Protein AF-A0A8T6WB66-F1 (afdb_monomer_lite)

Foldseek 3Di:
DDDDDDPDDDCPDDPDPVVVVVVVVVVVVVVCVVVVVVVCVVPDQLVNQLVVCVVVVNDNVVSVVVSVVVVCVVVVVVVQVVQVVVVVVVVPPLVPDDPVCNVPPVVVSSD

Sequence (111 aa):
MFHLEIPRGADIGVIKREGVYFDFMIIMRIITAVCAVPIFTMTTKPSELMEALMQIKVPFVFSFILVTAMRFTPMVQDIWDRIVDAQKLRRFDIERMNIFSKAVKAYVPMM

Structure (mmCIF, N/CA/C/O backbone):
data_AF-A0A8T6WB66-F1
#
_entry.id   AF-A0A8T6WB66-F1
#
loop_
_atom_site.group_PDB
_atom_site.id
_atom_site.type_symbol
_atom_site.label_atom_id
_atom_site.label_alt_id
_atom_site.label_comp_id
_atom_site.label_asym_id
_atom_site.label_entity_id
_atom_site.label_seq_id
_atom_site.pdbx_PDB_ins_code
_atom_site.Cartn_x
_atom_site.Cartn_y
_atom_site.Cartn_z
_atom_site.occupancy
_atom_site.B_iso_or_equiv
_atom_site.auth_seq_id
_atom_site.auth_comp_id
_atom_site.auth_asym_id
_atom_site.auth_atom_id
_atom_site.pdbx_PDB_model_num
ATOM 1 N N . MET A 1 1 ? 33.480 6.018 -30.806 1.00 46.25 1 MET A N 1
ATOM 2 C CA . MET A 1 1 ? 32.523 5.415 -31.751 1.00 46.25 1 MET A CA 1
ATOM 3 C C . MET A 1 1 ? 32.865 3.934 -31.805 1.00 46.25 1 MET A C 1
ATOM 5 O O . MET A 1 1 ? 33.723 3.549 -32.580 1.00 46.25 1 MET A O 1
ATOM 9 N N . PHE A 1 2 ? 32.365 3.145 -30.849 1.00 52.72 2 PHE A N 1
ATOM 10 C CA . PHE A 1 2 ? 32.690 1.716 -30.756 1.00 52.72 2 PHE A CA 1
ATOM 11 C C . PHE A 1 2 ? 31.589 0.944 -31.483 1.00 52.72 2 PHE A C 1
ATOM 13 O O . PHE A 1 2 ? 30.508 0.744 -30.937 1.00 52.72 2 PHE A O 1
ATOM 20 N N . HIS A 1 3 ? 31.85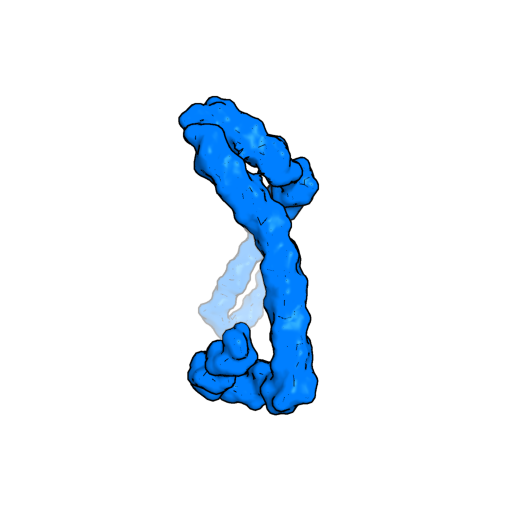2 0.605 -32.745 1.00 44.47 3 HIS A N 1
ATOM 21 C CA . HIS A 1 3 ? 31.037 -0.323 -33.520 1.00 44.47 3 HIS A CA 1
ATOM 22 C C . HIS A 1 3 ? 31.378 -1.743 -33.069 1.00 44.47 3 HIS A C 1
ATOM 24 O O . HIS A 1 3 ? 32.508 -2.193 -33.236 1.00 44.47 3 HIS A O 1
ATOM 30 N N . LEU A 1 4 ? 30.410 -2.429 -32.470 1.00 59.34 4 LEU A N 1
ATOM 31 C CA . LEU A 1 4 ? 30.477 -3.860 -32.192 1.00 59.34 4 LEU A CA 1
ATOM 32 C C . LEU A 1 4 ? 29.417 -4.521 -33.078 1.00 59.34 4 LEU A C 1
ATOM 34 O O . LEU A 1 4 ? 28.272 -4.700 -32.678 1.00 59.34 4 LEU A O 1
ATOM 38 N N . GLU A 1 5 ? 29.794 -4.791 -34.329 1.00 48.75 5 GLU A N 1
ATOM 39 C CA . GLU A 1 5 ? 28.957 -5.499 -35.299 1.00 48.75 5 GLU A CA 1
ATOM 40 C C . GLU A 1 5 ? 29.117 -7.012 -35.097 1.00 48.75 5 GLU A C 1
ATOM 42 O O . GLU A 1 5 ? 30.213 -7.560 -35.222 1.00 48.75 5 GLU A O 1
ATOM 47 N N . ILE A 1 6 ? 28.017 -7.699 -34.780 1.00 59.94 6 ILE A N 1
ATOM 48 C CA . ILE A 1 6 ? 27.926 -9.166 -34.784 1.00 59.94 6 ILE A CA 1
ATOM 49 C C . ILE A 1 6 ? 27.144 -9.567 -36.050 1.00 59.94 6 ILE A C 1
ATOM 51 O O . ILE A 1 6 ? 26.132 -8.933 -36.357 1.00 59.94 6 ILE A O 1
ATOM 55 N N . PRO A 1 7 ? 27.559 -10.608 -36.802 1.00 57.41 7 PRO A N 1
ATOM 56 C CA . PRO A 1 7 ? 27.115 -10.865 -38.177 1.00 57.41 7 PRO A CA 1
ATOM 57 C C . PRO A 1 7 ? 25.733 -11.540 -38.280 1.00 57.41 7 PRO A C 1
ATOM 59 O O . PRO A 1 7 ? 25.575 -12.545 -38.971 1.00 57.41 7 PRO A O 1
ATOM 62 N N . ARG A 1 8 ? 24.714 -11.008 -37.595 1.00 57.28 8 ARG A N 1
ATOM 63 C CA . ARG A 1 8 ? 23.302 -11.390 -37.764 1.00 57.28 8 ARG A CA 1
ATOM 64 C C . ARG A 1 8 ? 22.359 -10.233 -37.422 1.00 57.28 8 ARG A C 1
ATOM 66 O O . ARG A 1 8 ? 21.824 -10.197 -36.325 1.00 57.28 8 ARG A O 1
ATOM 73 N N . GLY A 1 9 ? 22.141 -9.332 -38.384 1.00 58.88 9 GLY A N 1
ATOM 74 C CA . GLY A 1 9 ? 20.854 -8.674 -38.690 1.00 58.88 9 GLY A CA 1
ATOM 75 C C . GLY A 1 9 ? 19.994 -8.048 -37.579 1.00 58.88 9 GLY A C 1
ATOM 76 O O . GLY A 1 9 ? 18.831 -7.762 -37.841 1.00 58.88 9 GLY A O 1
ATOM 77 N N . ALA A 1 10 ? 20.510 -7.826 -36.377 1.00 56.12 10 ALA A N 1
ATOM 78 C CA . ALA A 1 10 ? 19.833 -7.126 -35.298 1.00 56.12 10 ALA A CA 1
ATOM 79 C C . ALA A 1 10 ? 20.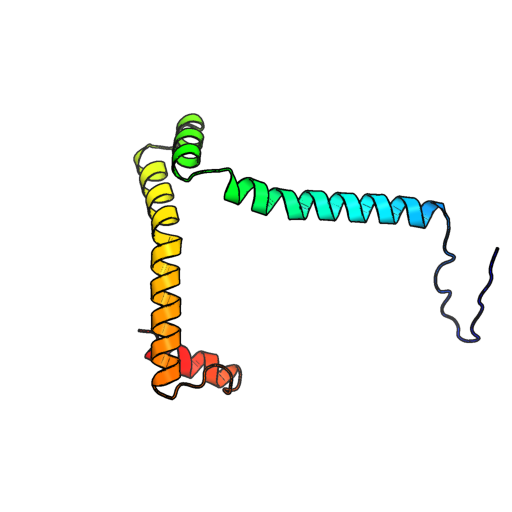793 -6.059 -34.777 1.00 56.12 10 ALA A C 1
ATOM 81 O O . ALA A 1 10 ? 21.722 -6.351 -34.025 1.00 56.12 10 ALA A O 1
ATOM 82 N N . ASP A 1 11 ? 20.592 -4.834 -35.254 1.00 56.56 11 ASP A N 1
ATOM 83 C CA . ASP A 1 11 ? 21.308 -3.643 -34.811 1.00 56.56 11 ASP A CA 1
ATOM 84 C C . ASP A 1 11 ? 20.943 -3.408 -33.336 1.00 56.56 11 ASP A C 1
ATOM 86 O O . ASP A 1 11 ? 19.862 -2.905 -33.013 1.00 56.56 11 ASP A O 1
ATOM 90 N N . ILE A 1 12 ? 21.782 -3.894 -32.416 1.00 60.69 12 ILE A N 1
ATOM 91 C CA . ILE A 1 12 ? 21.619 -3.591 -30.996 1.00 60.69 12 ILE A CA 1
ATOM 92 C C . ILE A 1 12 ? 21.951 -2.112 -30.834 1.00 60.69 12 ILE A C 1
ATOM 94 O O . ILE A 1 12 ? 23.101 -1.702 -30.954 1.00 60.69 12 ILE A O 1
ATOM 98 N N . GLY A 1 13 ? 20.893 -1.318 -30.662 1.00 59.97 13 GLY A N 1
ATOM 99 C CA . GLY A 1 13 ? 20.908 0.134 -30.770 1.00 59.97 13 GLY A CA 1
ATOM 100 C C . GLY A 1 13 ? 22.187 0.784 -30.248 1.00 59.97 13 GLY A C 1
ATOM 101 O O . GLY A 1 13 ? 22.613 0.561 -29.115 1.00 59.97 13 GLY A O 1
ATOM 102 N N . VAL A 1 14 ? 22.791 1.613 -31.099 1.00 67.06 14 VAL A N 1
ATOM 103 C CA . VAL A 1 14 ? 23.972 2.419 -30.785 1.00 67.06 14 VAL A CA 1
ATOM 104 C C . VAL A 1 14 ? 23.759 3.144 -29.453 1.00 67.06 14 VAL A C 1
ATOM 106 O O . VAL A 1 14 ? 22.853 3.973 -29.337 1.00 67.06 14 VAL A O 1
ATOM 109 N N . ILE A 1 15 ? 24.605 2.863 -28.454 1.00 64.81 15 ILE A N 1
ATOM 110 C CA . ILE A 1 15 ? 24.561 3.547 -27.156 1.00 64.81 15 ILE A CA 1
ATOM 111 C C . ILE A 1 15 ? 24.987 5.002 -27.370 1.00 64.81 15 ILE A C 1
ATOM 113 O O . ILE A 1 15 ? 26.172 5.343 -27.416 1.00 64.81 15 ILE A O 1
ATOM 117 N N . LYS A 1 16 ? 23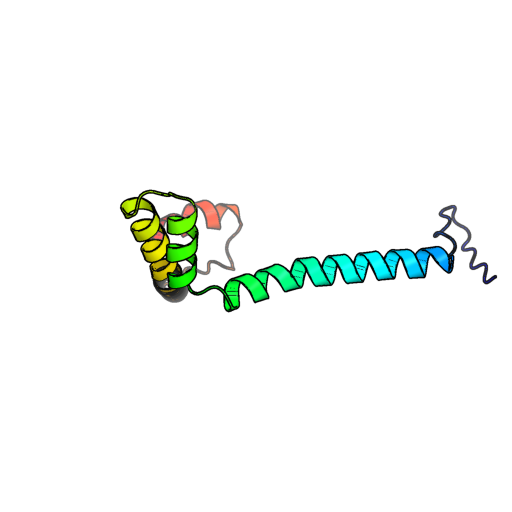.990 5.866 -27.551 1.00 76.69 16 LYS A N 1
ATOM 118 C CA . LYS A 1 16 ? 24.139 7.318 -27.624 1.00 76.69 16 LYS A CA 1
ATOM 119 C C . LYS A 1 16 ? 24.215 7.884 -26.206 1.00 76.69 16 LYS A C 1
ATOM 121 O O . LYS A 1 16 ? 23.501 7.413 -25.320 1.00 76.69 16 LYS A O 1
ATOM 126 N N . ARG A 1 17 ? 25.049 8.907 -25.976 1.00 73.56 17 ARG A N 1
ATOM 127 C CA . ARG A 1 17 ? 25.129 9.571 -24.655 1.00 73.56 17 ARG A CA 1
ATOM 128 C C . ARG A 1 17 ? 23.763 10.102 -24.235 1.00 73.56 17 ARG A C 1
ATOM 130 O O . ARG A 1 17 ? 23.410 10.026 -23.067 1.00 73.56 17 ARG A O 1
ATOM 137 N N . GLU A 1 18 ? 22.984 10.561 -25.204 1.00 77.75 18 GLU A N 1
ATOM 138 C CA . GLU A 1 18 ? 21.615 11.032 -25.038 1.00 77.75 18 GLU A CA 1
ATOM 139 C C . GLU A 1 18 ? 20.691 9.935 -24.482 1.00 77.75 18 GLU A C 1
ATOM 141 O O . GLU A 1 18 ? 19.867 10.224 -23.618 1.00 77.75 18 GLU A O 1
ATOM 146 N N . GLY A 1 19 ? 20.866 8.677 -24.909 1.00 82.31 19 GLY A N 1
ATOM 147 C CA . GLY A 1 19 ? 20.111 7.533 -24.386 1.00 82.31 19 GLY A CA 1
ATOM 148 C C . GLY A 1 19 ? 20.426 7.255 -22.917 1.00 82.31 19 GLY A C 1
ATOM 149 O O . GLY A 1 19 ? 19.518 7.080 -22.116 1.00 82.31 19 GLY A O 1
ATOM 150 N N . VAL A 1 20 ? 21.701 7.344 -22.526 1.00 83.06 20 VAL A N 1
ATOM 151 C CA . VAL A 1 20 ? 22.116 7.155 -21.123 1.00 83.06 20 VAL A CA 1
ATOM 152 C C . VAL A 1 20 ? 21.508 8.222 -20.203 1.00 83.06 20 VAL A C 1
ATOM 154 O O . VAL A 1 20 ? 21.050 7.902 -19.108 1.00 83.06 20 VAL A O 1
ATOM 157 N N . TYR A 1 21 ? 21.457 9.486 -20.639 1.00 85.81 21 TYR A N 1
ATOM 158 C CA . TYR A 1 21 ? 20.806 10.552 -19.864 1.00 85.81 21 TYR A CA 1
ATOM 159 C C . TYR A 1 21 ? 19.286 10.370 -19.772 1.00 85.81 21 TYR A C 1
ATOM 161 O O . TYR A 1 21 ? 18.698 10.627 -18.718 1.00 85.81 21 TYR A O 1
ATOM 169 N N . PHE A 1 22 ? 18.652 9.913 -20.852 1.00 87.44 22 PHE A N 1
ATOM 170 C CA . PHE A 1 22 ? 17.219 9.639 -20.883 1.00 87.44 22 PHE A CA 1
ATOM 171 C C . PHE A 1 22 ? 16.838 8.475 -19.960 1.00 87.44 22 PHE A C 1
ATOM 173 O O . PHE A 1 22 ? 15.937 8.610 -19.129 1.00 87.44 22 PHE A O 1
ATOM 180 N N . ASP A 1 23 ? 17.580 7.372 -20.028 1.00 88.00 23 ASP A N 1
ATOM 181 C CA . ASP A 1 23 ? 17.357 6.200 -19.184 1.00 88.00 23 ASP A CA 1
ATOM 182 C C . ASP A 1 23 ? 17.594 6.534 -17.707 1.00 88.00 23 ASP A C 1
ATOM 184 O O . ASP A 1 23 ? 16.811 6.133 -16.847 1.00 88.00 23 ASP A O 1
ATOM 188 N N . PHE A 1 24 ? 18.606 7.353 -17.398 1.00 92.44 24 PHE A N 1
ATOM 189 C CA . PHE A 1 24 ? 18.841 7.839 -16.037 1.00 92.44 24 PHE A CA 1
ATOM 190 C C . PHE A 1 24 ? 17.658 8.658 -15.492 1.00 92.44 24 PHE A C 1
ATOM 192 O O . PHE A 1 24 ? 17.248 8.458 -14.345 1.00 92.44 24 PHE A O 1
ATOM 199 N N . MET A 1 25 ? 17.057 9.535 -16.307 1.00 92.69 25 MET A N 1
ATOM 200 C CA . MET A 1 25 ? 15.833 10.255 -15.923 1.00 92.69 25 MET A CA 1
ATOM 201 C C . MET A 1 25 ? 14.656 9.305 -15.674 1.00 92.69 25 MET A C 1
ATOM 203 O O . MET A 1 25 ? 13.914 9.493 -14.707 1.00 92.69 25 MET A O 1
ATOM 207 N N . ILE A 1 26 ? 14.479 8.282 -16.515 1.00 92.69 26 ILE A N 1
ATOM 208 C CA . ILE A 1 26 ? 13.410 7.289 -16.341 1.00 92.69 26 ILE A CA 1
ATOM 209 C C . ILE A 1 26 ? 13.611 6.494 -15.051 1.00 92.69 26 ILE A C 1
ATOM 211 O O . ILE A 1 26 ? 12.664 6.349 -14.278 1.00 92.69 26 ILE A O 1
ATOM 215 N N . ILE A 1 27 ? 14.831 6.026 -14.783 1.00 94.94 27 ILE A N 1
ATOM 216 C CA . ILE A 1 27 ? 15.157 5.279 -13.563 1.00 94.94 27 ILE A CA 1
ATOM 217 C C . ILE A 1 27 ? 14.871 6.137 -12.328 1.00 94.94 27 ILE A C 1
ATOM 219 O O . ILE A 1 27 ? 14.180 5.679 -11.420 1.00 94.94 27 ILE A O 1
ATOM 223 N N . MET A 1 28 ? 15.314 7.399 -12.315 1.00 93.62 28 MET A N 1
ATOM 224 C CA . MET A 1 28 ? 15.013 8.323 -11.218 1.00 93.62 28 MET A CA 1
ATOM 225 C C . MET A 1 28 ? 13.506 8.509 -11.020 1.00 93.62 28 MET A C 1
ATOM 227 O O . MET A 1 28 ? 13.025 8.430 -9.891 1.00 93.62 28 MET A O 1
ATOM 231 N N . ARG A 1 29 ? 12.733 8.669 -12.102 1.00 93.88 29 ARG A N 1
ATOM 232 C CA . ARG A 1 29 ? 11.269 8.797 -12.032 1.00 93.88 29 ARG A CA 1
ATOM 233 C C . ARG A 1 29 ? 10.604 7.551 -11.445 1.00 93.88 29 ARG A C 1
ATOM 235 O O . ARG A 1 29 ? 9.692 7.680 -10.628 1.00 93.88 29 ARG A O 1
ATOM 242 N N . ILE A 1 30 ? 11.045 6.362 -11.853 1.00 93.69 30 ILE A N 1
ATOM 243 C CA . ILE A 1 30 ? 10.524 5.091 -11.334 1.00 93.69 30 ILE A CA 1
ATOM 244 C C . ILE A 1 30 ? 10.852 4.966 -9.846 1.00 93.69 30 ILE A C 1
ATOM 246 O O . ILE A 1 30 ? 9.957 4.665 -9.061 1.00 93.69 30 ILE A O 1
ATOM 250 N N . ILE A 1 31 ? 12.089 5.266 -9.438 1.00 94.56 31 ILE A N 1
ATOM 251 C CA . ILE A 1 31 ? 12.492 5.238 -8.026 1.00 94.56 31 ILE A CA 1
ATOM 252 C C . ILE A 1 31 ? 11.633 6.202 -7.206 1.00 94.56 31 ILE A C 1
ATOM 254 O O . ILE A 1 31 ? 11.104 5.812 -6.170 1.00 94.56 31 ILE A O 1
ATOM 258 N N . THR A 1 32 ? 11.427 7.438 -7.670 1.00 90.69 32 THR A N 1
ATOM 259 C CA . THR A 1 32 ? 10.565 8.399 -6.968 1.00 90.69 32 THR A CA 1
ATOM 260 C C . THR A 1 32 ? 9.128 7.887 -6.837 1.00 90.69 32 THR A C 1
ATOM 262 O O . THR A 1 32 ? 8.553 7.973 -5.754 1.00 90.69 32 THR A O 1
ATOM 265 N N . ALA A 1 33 ? 8.552 7.315 -7.899 1.00 91.62 33 ALA A N 1
ATOM 266 C CA . ALA A 1 33 ? 7.193 6.775 -7.865 1.00 91.62 33 ALA A CA 1
ATOM 267 C C . ALA A 1 33 ? 7.061 5.574 -6.910 1.00 91.62 33 ALA A C 1
ATOM 269 O O . ALA A 1 33 ? 6.098 5.495 -6.149 1.00 91.62 33 ALA A O 1
ATOM 270 N N . VAL A 1 34 ? 8.042 4.667 -6.915 1.00 92.69 34 VAL A N 1
ATOM 271 C CA . VAL A 1 34 ? 8.052 3.476 -6.053 1.00 92.69 34 VAL A CA 1
ATOM 272 C C . VAL A 1 34 ? 8.286 3.851 -4.592 1.00 92.69 34 VAL A C 1
ATOM 274 O O . VAL A 1 34 ? 7.625 3.295 -3.725 1.00 92.69 34 VAL A O 1
ATOM 277 N N . CYS A 1 35 ? 9.169 4.810 -4.303 1.00 89.75 35 CYS A N 1
ATOM 278 C CA . CYS A 1 35 ? 9.442 5.265 -2.938 1.00 89.75 35 CYS A CA 1
ATOM 279 C C . CYS A 1 35 ? 8.303 6.108 -2.343 1.00 89.75 35 CYS A C 1
ATOM 281 O O . CYS A 1 35 ? 8.120 6.101 -1.128 1.00 89.75 35 CYS A O 1
ATOM 283 N N . ALA A 1 36 ? 7.510 6.805 -3.162 1.00 88.31 36 ALA A N 1
ATOM 284 C CA . ALA A 1 36 ? 6.408 7.634 -2.672 1.00 88.31 36 ALA A CA 1
ATOM 285 C C . ALA A 1 36 ? 5.348 6.824 -1.901 1.00 88.31 36 ALA A C 1
ATOM 287 O O . ALA A 1 36 ? 4.884 7.260 -0.849 1.00 88.31 36 ALA A O 1
ATOM 288 N N . VAL A 1 37 ? 4.996 5.629 -2.386 1.00 84.12 37 VAL A N 1
ATOM 289 C CA . VAL A 1 37 ? 3.950 4.771 -1.798 1.00 84.12 37 VAL A CA 1
ATOM 290 C C . VAL A 1 37 ? 4.275 4.286 -0.372 1.00 84.12 37 VAL A C 1
ATOM 292 O O . VAL A 1 37 ? 3.444 4.491 0.517 1.00 84.12 37 VAL A O 1
ATOM 295 N N . PRO A 1 38 ? 5.437 3.662 -0.091 1.00 83.12 38 PRO A N 1
ATOM 296 C CA . PRO A 1 38 ? 5.776 3.218 1.257 1.00 83.12 38 PRO A CA 1
ATOM 297 C C . PRO A 1 38 ? 6.001 4.394 2.211 1.00 83.12 38 PRO A C 1
ATOM 299 O O . PRO A 1 38 ? 5.587 4.309 3.362 1.00 83.12 38 PRO A O 1
ATOM 302 N N . ILE A 1 39 ? 6.573 5.513 1.744 1.00 83.06 39 ILE A N 1
ATOM 303 C CA . ILE A 1 39 ? 6.744 6.722 2.568 1.00 83.06 39 ILE A CA 1
ATOM 304 C C . ILE A 1 39 ? 5.381 7.291 2.978 1.00 83.06 39 ILE A C 1
ATOM 306 O O . ILE A 1 39 ? 5.182 7.623 4.147 1.00 83.06 39 ILE A O 1
ATOM 310 N N . PHE A 1 40 ? 4.430 7.357 2.044 1.00 80.19 40 PHE A N 1
ATOM 311 C CA . PHE A 1 40 ? 3.056 7.775 2.317 1.00 80.19 40 PHE A CA 1
ATOM 312 C C . PHE A 1 40 ? 2.363 6.824 3.301 1.00 80.19 40 PHE A C 1
ATOM 314 O O . PHE A 1 40 ? 1.843 7.258 4.323 1.00 80.19 40 PHE A O 1
ATOM 321 N N . THR A 1 41 ? 2.443 5.516 3.054 1.00 79.81 41 THR A N 1
ATOM 322 C CA . THR A 1 41 ? 1.818 4.488 3.905 1.00 79.81 41 THR A CA 1
ATOM 323 C C . THR A 1 41 ? 2.380 4.488 5.329 1.00 79.81 41 THR A C 1
ATOM 325 O O . THR A 1 41 ? 1.639 4.293 6.286 1.00 79.81 41 THR A O 1
ATOM 328 N N . MET A 1 42 ? 3.687 4.713 5.484 1.00 73.69 42 MET A N 1
ATOM 329 C CA . MET A 1 42 ? 4.356 4.704 6.787 1.00 73.69 42 MET A CA 1
ATOM 330 C C . MET A 1 42 ? 4.146 6.008 7.571 1.00 73.69 42 MET A C 1
ATOM 332 O O . MET A 1 42 ? 4.129 5.985 8.801 1.00 73.69 42 MET A O 1
ATOM 336 N N . THR A 1 43 ? 3.989 7.138 6.877 1.00 77.00 43 THR A N 1
ATOM 337 C CA . THR A 1 43 ? 3.830 8.458 7.506 1.00 77.00 43 THR A CA 1
ATOM 338 C C . THR A 1 43 ? 2.370 8.750 7.854 1.00 77.00 43 THR A C 1
ATOM 340 O O . THR A 1 43 ? 2.103 9.363 8.883 1.00 77.00 43 THR A O 1
ATOM 343 N N . THR A 1 44 ? 1.413 8.288 7.044 1.00 74.94 44 THR A N 1
ATOM 344 C CA . THR A 1 44 ? -0.014 8.530 7.280 1.00 74.94 44 THR A CA 1
ATOM 345 C C . THR A 1 44 ? -0.570 7.567 8.324 1.00 74.94 44 THR A C 1
ATOM 347 O O . THR A 1 44 ? -0.828 6.392 8.056 1.00 74.94 44 THR A O 1
ATOM 350 N N . LYS A 1 45 ? -0.825 8.081 9.530 1.00 74.00 45 LYS A N 1
ATOM 351 C CA . LYS A 1 45 ? -1.551 7.323 10.556 1.00 74.00 45 LYS A CA 1
ATOM 352 C C . LYS A 1 45 ? -3.032 7.204 10.172 1.00 74.00 45 LYS A C 1
ATOM 354 O O . LYS A 1 45 ? -3.605 8.166 9.659 1.00 74.00 45 LYS A O 1
ATOM 359 N N . PRO A 1 46 ? -3.713 6.091 10.506 1.00 71.31 46 PRO A N 1
ATOM 360 C CA . PRO A 1 46 ? -5.148 5.936 10.248 1.00 71.31 46 PRO A CA 1
ATOM 361 C C . PRO A 1 46 ? -6.005 7.074 10.827 1.00 71.31 46 PRO A C 1
ATOM 363 O O . PRO A 1 46 ? -7.037 7.417 10.262 1.00 71.31 46 PRO A O 1
ATOM 366 N N . SER A 1 47 ? -5.568 7.684 11.935 1.00 70.00 47 SER A N 1
ATOM 367 C CA . SER A 1 47 ? -6.215 8.850 12.550 1.00 70.00 47 SER A CA 1
ATOM 368 C C . SER A 1 47 ? -6.121 10.115 11.693 1.00 70.00 47 SER A C 1
ATOM 370 O O . SER A 1 47 ? -7.103 10.833 11.565 1.00 70.00 47 SER A O 1
ATOM 372 N N . GLU A 1 48 ? -4.975 10.364 11.060 1.00 77.00 48 GLU A N 1
ATOM 373 C CA . GLU A 1 48 ? -4.780 11.519 10.173 1.00 77.00 48 GLU A CA 1
ATOM 374 C C . GLU A 1 48 ? -5.560 11.340 8.864 1.00 77.00 48 GLU A C 1
ATOM 376 O O . GLU A 1 48 ? -6.114 12.300 8.331 1.00 77.00 48 GLU A O 1
ATOM 381 N N . LEU A 1 49 ? -5.704 10.095 8.388 1.00 74.50 49 LEU A N 1
ATOM 382 C CA . LEU A 1 49 ? -6.587 9.787 7.261 1.00 74.50 49 LEU A CA 1
ATOM 383 C C . LEU A 1 49 ? -8.060 10.093 7.592 1.00 74.50 49 LEU A C 1
ATOM 385 O O . LEU A 1 49 ? -8.796 10.581 6.736 1.00 74.50 49 LEU A O 1
ATOM 389 N N . MET A 1 50 ? -8.491 9.841 8.834 1.00 75.44 50 MET A N 1
ATOM 390 C CA . MET A 1 50 ? -9.843 10.177 9.291 1.00 75.44 50 MET A CA 1
ATOM 391 C C . MET A 1 50 ? -10.108 11.680 9.201 1.00 75.44 50 MET A C 1
ATOM 393 O O . MET A 1 50 ? -11.138 12.095 8.668 1.00 75.44 50 MET A O 1
ATOM 397 N N . GLU A 1 51 ? -9.167 12.485 9.699 1.00 77.38 51 GLU A N 1
ATOM 398 C CA . GLU A 1 51 ? -9.253 13.944 9.659 1.00 77.38 51 GLU A CA 1
ATOM 399 C C . GLU A 1 51 ? -9.242 14.467 8.220 1.00 77.38 51 GLU A C 1
ATOM 401 O O . GLU A 1 51 ? -10.064 15.315 7.872 1.00 77.38 51 GLU A O 1
ATOM 406 N N . ALA A 1 52 ? -8.397 13.904 7.351 1.00 78.62 52 ALA A N 1
ATOM 407 C CA . ALA A 1 52 ? -8.371 14.243 5.930 1.00 78.62 52 ALA A CA 1
ATOM 408 C C . ALA A 1 52 ? -9.712 13.942 5.232 1.00 78.62 52 ALA A C 1
ATOM 410 O O . ALA A 1 52 ? -10.214 14.764 4.466 1.00 78.62 52 ALA A O 1
ATOM 411 N N . LEU A 1 53 ? -10.350 12.805 5.533 1.00 79.06 53 LEU A N 1
ATOM 412 C CA . LEU A 1 53 ? -11.681 12.480 5.004 1.00 79.06 53 LEU A CA 1
ATOM 413 C C . LEU A 1 53 ? -12.766 13.430 5.528 1.00 79.06 53 LEU A C 1
ATOM 415 O O . LEU A 1 53 ? -13.668 13.812 4.779 1.00 79.06 53 LEU A O 1
ATOM 419 N N . MET A 1 54 ? -12.680 13.838 6.795 1.00 78.00 54 MET A N 1
ATOM 420 C CA . MET A 1 54 ? -13.595 14.830 7.362 1.00 78.00 54 MET A CA 1
ATOM 421 C C . MET A 1 54 ? -13.434 16.204 6.696 1.00 78.00 54 MET A C 1
ATOM 423 O O . MET A 1 54 ? -14.438 16.862 6.421 1.00 78.00 54 MET A O 1
ATOM 427 N N . GLN A 1 55 ? -12.204 16.612 6.361 1.00 79.81 55 GLN A N 1
ATOM 428 C CA . GLN A 1 55 ? -11.945 17.851 5.614 1.00 79.81 55 GLN A CA 1
ATOM 429 C C . GLN A 1 55 ? -12.550 17.828 4.199 1.00 79.81 55 GLN A C 1
ATOM 431 O O . GLN A 1 55 ? -12.992 18.862 3.703 1.00 79.81 55 GLN A O 1
ATOM 436 N N . ILE A 1 56 ? -12.666 16.648 3.580 1.00 83.00 56 ILE A N 1
ATOM 437 C CA . ILE A 1 56 ? -13.300 16.447 2.263 1.00 83.00 56 ILE A CA 1
ATOM 438 C C . ILE A 1 56 ? -14.850 16.418 2.359 1.00 83.00 56 ILE A C 1
ATOM 440 O O . ILE A 1 56 ? -15.539 16.181 1.369 1.00 83.00 56 ILE A O 1
ATOM 444 N N . LYS A 1 57 ? -15.441 16.724 3.529 1.00 80.25 57 LYS A N 1
ATOM 445 C CA . LYS A 1 57 ? -16.896 16.666 3.803 1.00 80.25 57 LYS A CA 1
ATOM 446 C C . LYS A 1 57 ? -17.511 15.268 3.635 1.00 80.25 57 LYS A C 1
ATOM 448 O O . LYS A 1 57 ? -18.705 15.140 3.358 1.00 80.25 57 LYS A O 1
ATOM 453 N N . VAL A 1 58 ? -16.731 14.208 3.839 1.00 79.56 58 VAL A N 1
ATOM 454 C CA . VAL A 1 58 ? -17.278 12.848 3.919 1.00 79.56 58 VAL A CA 1
ATOM 455 C C . VAL A 1 58 ? -18.048 12.688 5.242 1.00 79.56 58 VAL A C 1
ATOM 457 O O . VAL A 1 58 ? -17.565 13.150 6.281 1.00 79.56 58 VAL A O 1
ATOM 460 N N . PRO A 1 59 ? -19.238 12.051 5.256 1.00 83.19 59 PRO A N 1
ATOM 461 C CA . PRO A 1 59 ? -19.997 11.830 6.483 1.00 83.19 59 PRO A CA 1
ATOM 462 C C . PRO A 1 59 ? -19.174 11.090 7.544 1.00 83.19 59 PRO A C 1
ATOM 464 O O . PRO A 1 59 ? -18.552 10.069 7.254 1.00 83.19 59 PRO A O 1
ATOM 467 N N . PHE A 1 60 ? -19.232 11.564 8.792 1.00 81.75 60 PHE A N 1
ATOM 468 C CA . PHE A 1 60 ? -18.451 11.032 9.919 1.00 81.75 60 PHE A CA 1
ATOM 469 C C . PHE A 1 60 ? -18.534 9.504 10.063 1.00 81.75 60 PHE A C 1
ATOM 471 O O . PHE A 1 60 ? -17.522 8.845 10.286 1.00 81.75 60 PHE A O 1
ATOM 478 N N . VAL A 1 61 ? -19.729 8.934 9.880 1.00 84.31 61 VAL A N 1
ATOM 479 C CA . VAL A 1 61 ? -19.972 7.486 9.982 1.00 84.31 61 VAL A CA 1
ATOM 480 C C . VAL A 1 61 ? -19.127 6.699 8.976 1.00 84.31 61 VAL A C 1
ATOM 482 O O . VAL A 1 61 ? -18.572 5.659 9.321 1.00 84.31 61 VAL A O 1
ATOM 485 N N . PHE A 1 62 ? -18.976 7.205 7.751 1.00 84.31 62 PHE A N 1
ATOM 486 C CA . PHE A 1 62 ? -18.188 6.537 6.719 1.00 84.31 62 PHE A CA 1
ATOM 487 C C . PHE A 1 62 ? -16.692 6.596 7.036 1.00 84.31 62 PHE A C 1
ATOM 489 O O . PHE A 1 62 ? -16.015 5.568 7.006 1.00 84.31 62 PHE A O 1
ATOM 496 N N . SER A 1 63 ? -16.187 7.773 7.415 1.00 83.81 63 SER A N 1
ATOM 497 C CA . SER A 1 63 ? -14.787 7.955 7.816 1.00 83.81 63 SER A CA 1
ATOM 498 C C . SER A 1 63 ? -14.427 7.069 9.011 1.00 83.81 63 SER A C 1
ATOM 500 O O . SER A 1 63 ? -13.373 6.438 9.023 1.00 83.81 63 SER A O 1
ATOM 502 N N . PHE A 1 64 ? -15.333 6.954 9.985 1.00 84.88 64 PHE A N 1
ATOM 503 C CA . PHE A 1 64 ? -15.156 6.102 11.156 1.00 84.88 64 PHE A CA 1
ATOM 504 C C . PHE A 1 64 ? -15.063 4.611 10.799 1.00 84.88 64 PHE A C 1
ATOM 506 O O . PHE A 1 64 ? -14.149 3.921 11.263 1.00 84.88 64 PHE A O 1
ATOM 513 N N . ILE A 1 65 ? -15.974 4.109 9.957 1.00 88.75 65 ILE A N 1
ATOM 514 C CA . ILE A 1 65 ? -15.967 2.703 9.522 1.00 88.75 65 ILE A CA 1
ATOM 515 C C . ILE A 1 65 ? -14.697 2.405 8.721 1.00 88.75 65 ILE A C 1
ATOM 517 O O . ILE A 1 65 ? -14.052 1.387 8.963 1.00 88.75 65 ILE A O 1
ATOM 521 N N . LEU A 1 66 ? -14.297 3.305 7.820 1.00 86.88 66 LEU A N 1
ATOM 522 C CA . LEU A 1 66 ? -13.110 3.142 6.979 1.00 86.88 66 LEU A CA 1
ATOM 523 C C . LEU A 1 66 ? -11.826 3.043 7.814 1.00 86.88 66 LEU A C 1
ATOM 525 O O . LEU A 1 66 ? -11.017 2.138 7.619 1.00 86.88 66 LEU A O 1
ATOM 529 N N . VAL A 1 67 ? -11.655 3.933 8.790 1.00 84.56 67 VAL A N 1
ATOM 530 C CA . VAL A 1 67 ? -10.474 3.953 9.671 1.00 84.56 67 VAL A CA 1
ATOM 531 C C . VAL A 1 67 ? -10.434 2.724 10.572 1.00 84.56 67 VAL A C 1
ATOM 533 O O . VAL A 1 67 ? -9.375 2.124 10.767 1.00 84.56 67 VAL A O 1
ATOM 536 N N . THR A 1 68 ? -11.593 2.316 11.086 1.00 87.06 68 THR A N 1
ATOM 537 C CA . THR A 1 68 ? -11.732 1.097 11.886 1.00 87.06 68 THR A CA 1
ATOM 538 C C . THR A 1 68 ? -11.399 -0.149 11.062 1.00 87.06 68 THR A C 1
ATOM 540 O O . THR A 1 68 ? -10.634 -0.993 11.522 1.00 87.06 68 THR A O 1
ATOM 543 N N . ALA A 1 69 ? -11.879 -0.236 9.818 1.00 88.44 69 ALA A N 1
ATOM 544 C CA . ALA A 1 69 ? -11.554 -1.331 8.907 1.00 88.44 69 ALA A CA 1
ATOM 545 C C . ALA A 1 69 ? -10.046 -1.412 8.629 1.00 88.44 69 ALA A C 1
ATOM 547 O O . ALA A 1 69 ? -9.458 -2.478 8.787 1.00 88.44 69 ALA A O 1
ATOM 548 N N . MET A 1 70 ? -9.394 -0.284 8.319 1.00 86.62 70 MET A N 1
ATOM 549 C CA . MET A 1 70 ? -7.938 -0.238 8.127 1.00 86.62 70 MET A CA 1
ATOM 550 C C . MET A 1 70 ? -7.158 -0.685 9.369 1.00 86.62 70 MET A C 1
ATOM 552 O O . MET A 1 70 ? -6.118 -1.326 9.243 1.00 86.62 70 MET A O 1
ATOM 556 N N . ARG A 1 71 ? -7.652 -0.373 10.576 1.00 86.31 71 ARG A N 1
ATOM 557 C CA . ARG A 1 71 ? -7.051 -0.837 11.836 1.00 86.31 71 ARG A CA 1
ATOM 558 C C . ARG A 1 71 ? -7.215 -2.346 12.034 1.00 86.31 71 ARG A C 1
ATOM 560 O O . ARG A 1 71 ? -6.340 -2.970 12.628 1.00 86.31 71 ARG A O 1
ATOM 567 N N . PHE A 1 72 ? -8.310 -2.932 11.555 1.00 88.44 72 PHE A N 1
ATOM 568 C CA . PHE A 1 72 ? -8.538 -4.375 11.631 1.00 88.44 72 PHE A CA 1
ATOM 569 C C . PHE A 1 72 ? -7.822 -5.168 10.540 1.00 88.44 72 PHE A C 1
ATOM 571 O O . PHE A 1 72 ? -7.548 -6.341 10.766 1.00 88.44 72 PHE A O 1
ATOM 578 N N . THR A 1 73 ? -7.440 -4.558 9.416 1.00 89.94 73 THR A N 1
ATOM 579 C CA . THR A 1 73 ? -6.631 -5.208 8.371 1.00 89.94 73 THR A CA 1
ATOM 580 C C . THR A 1 73 ? -5.417 -5.975 8.919 1.00 89.94 73 THR A C 1
ATOM 582 O O . THR A 1 73 ? -5.338 -7.173 8.648 1.00 89.94 73 THR A O 1
ATOM 585 N N . PRO A 1 74 ? -4.505 -5.381 9.720 1.00 87.81 74 PRO A N 1
ATOM 586 C CA . PRO A 1 74 ? -3.353 -6.115 10.252 1.00 87.81 74 PRO A CA 1
ATOM 587 C C . PRO A 1 74 ? -3.748 -7.256 11.201 1.00 87.81 74 PRO A C 1
ATOM 589 O O . PRO A 1 74 ? -3.127 -8.312 11.182 1.00 87.81 74 PRO A O 1
ATOM 592 N N . MET A 1 75 ? -4.805 -7.080 12.003 1.00 91.94 75 MET A N 1
ATOM 593 C CA . MET A 1 75 ? -5.323 -8.146 12.870 1.00 91.94 75 MET A CA 1
ATOM 594 C C . MET A 1 75 ? -5.844 -9.322 12.040 1.00 91.94 75 MET A C 1
ATOM 596 O O . MET A 1 75 ? -5.548 -10.475 12.334 1.00 91.94 75 MET A O 1
ATOM 600 N N . VAL A 1 76 ? -6.622 -9.029 10.999 1.00 90.75 76 VAL A N 1
ATOM 601 C CA . VAL A 1 76 ? -7.166 -10.039 10.094 1.00 90.75 76 VAL A CA 1
ATOM 602 C C . VAL A 1 76 ? -6.027 -10.767 9.384 1.00 90.75 76 VAL A C 1
ATOM 604 O O . VAL A 1 76 ? -6.070 -11.987 9.313 1.00 90.75 76 VAL A O 1
ATOM 607 N N . GLN A 1 77 ? -4.984 -10.062 8.935 1.00 90.75 77 GLN A N 1
ATOM 608 C CA . GLN A 1 77 ? -3.785 -10.672 8.345 1.00 90.75 77 GLN A CA 1
ATOM 609 C C . GLN A 1 77 ? -3.080 -11.646 9.300 1.00 90.75 77 GLN A C 1
ATOM 611 O O . GLN A 1 77 ? -2.818 -12.773 8.900 1.00 90.75 77 GLN A O 1
ATOM 616 N N . ASP A 1 78 ? -2.861 -11.274 10.566 1.00 92.88 78 ASP A N 1
ATOM 617 C CA . ASP A 1 78 ? -2.275 -12.185 11.567 1.00 92.88 78 ASP A CA 1
ATOM 618 C C . ASP A 1 78 ? -3.150 -13.434 11.781 1.00 92.88 78 ASP A C 1
ATOM 620 O O . ASP A 1 78 ? -2.655 -14.557 11.867 1.00 92.88 78 ASP A O 1
ATOM 624 N N . ILE A 1 79 ? -4.476 -13.266 11.803 1.00 89.31 79 ILE A N 1
ATOM 625 C CA . ILE A 1 79 ? -5.411 -14.396 11.873 1.00 89.31 79 ILE A CA 1
ATOM 626 C C . ILE A 1 79 ? -5.288 -15.282 10.625 1.00 89.31 79 ILE A C 1
ATOM 628 O O . ILE A 1 79 ? -5.230 -16.503 10.760 1.00 89.31 79 ILE A O 1
ATOM 632 N N . TRP A 1 80 ? -5.218 -14.696 9.428 1.00 87.56 80 TRP A N 1
ATOM 633 C CA . TRP A 1 80 ? -5.026 -15.438 8.180 1.00 87.56 80 TRP A CA 1
ATOM 634 C C . TRP A 1 80 ? -3.729 -16.238 8.189 1.00 87.56 80 TRP A C 1
ATOM 636 O O . TRP A 1 80 ? -3.764 -17.429 7.889 1.00 87.56 80 TRP A O 1
ATOM 646 N N . ASP A 1 81 ? -2.613 -15.623 8.571 1.00 89.25 81 ASP A N 1
ATOM 647 C CA . ASP A 1 81 ? -1.309 -16.285 8.613 1.00 89.25 81 ASP A CA 1
ATOM 648 C C . ASP A 1 81 ? -1.320 -17.456 9.603 1.00 89.25 81 ASP A C 1
ATOM 650 O O . ASP A 1 81 ? -0.902 -18.567 9.269 1.00 89.25 81 ASP A O 1
ATOM 654 N N . ARG A 1 82 ? -1.924 -17.266 10.782 1.00 86.62 82 ARG A N 1
ATOM 655 C CA . ARG A 1 82 ? -2.116 -18.339 11.769 1.00 86.62 82 ARG A CA 1
ATOM 656 C C . ARG A 1 82 ? -2.994 -19.471 11.249 1.00 86.62 82 ARG A C 1
ATOM 658 O O . ARG A 1 82 ? -2.682 -20.635 11.497 1.00 86.62 82 ARG A O 1
ATOM 665 N N . ILE A 1 83 ? -4.089 -19.161 10.552 1.00 85.31 83 ILE A N 1
ATOM 666 C CA . ILE A 1 83 ? -4.958 -20.177 9.938 1.00 85.31 83 ILE A CA 1
ATOM 667 C C . ILE A 1 83 ? -4.167 -20.953 8.887 1.00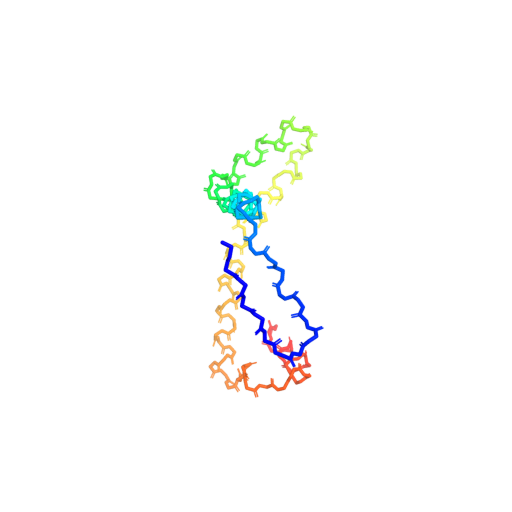 85.31 83 ILE A C 1
ATOM 669 O O . ILE A 1 83 ? -4.177 -22.182 8.901 1.00 85.31 83 ILE A O 1
ATOM 673 N N . VAL A 1 84 ? -3.451 -20.258 8.004 1.00 84.62 84 VAL A N 1
ATOM 674 C CA . VAL A 1 84 ? -2.629 -20.876 6.959 1.00 84.62 84 VAL A CA 1
ATOM 675 C C . VAL A 1 84 ? -1.587 -21.807 7.575 1.00 84.62 84 VAL A C 1
ATOM 677 O O . VAL A 1 84 ? -1.460 -22.953 7.139 1.00 84.62 84 VAL A O 1
ATOM 680 N N . ASP A 1 85 ? -0.889 -21.369 8.618 1.00 84.81 85 ASP A N 1
ATOM 681 C CA . ASP A 1 85 ? 0.119 -22.181 9.294 1.00 84.81 85 ASP A CA 1
ATOM 682 C C . ASP A 1 85 ? -0.491 -23.374 10.042 1.00 84.81 85 ASP A C 1
ATOM 684 O O . ASP A 1 85 ? 0.034 -24.488 9.963 1.00 84.81 85 ASP A O 1
ATOM 688 N N . ALA A 1 86 ? -1.655 -23.208 10.673 1.00 84.81 86 ALA A N 1
ATOM 689 C CA . ALA A 1 86 ? -2.395 -24.319 11.268 1.00 84.81 86 ALA A CA 1
ATOM 690 C C . ALA A 1 86 ? -2.817 -25.363 10.216 1.00 84.81 86 ALA A C 1
ATOM 692 O O . ALA A 1 86 ? -2.722 -26.570 10.460 1.00 84.81 86 ALA A O 1
ATOM 693 N N . GLN A 1 87 ? -3.236 -24.924 9.023 1.00 73.25 87 GLN A N 1
ATOM 694 C CA . GLN A 1 87 ? -3.592 -25.830 7.927 1.00 73.25 87 GLN A CA 1
ATOM 695 C C . GLN A 1 87 ? -2.364 -26.542 7.340 1.00 73.25 87 GLN A C 1
ATOM 697 O O . GLN A 1 87 ? -2.441 -27.741 7.057 1.00 73.25 87 GLN A O 1
ATOM 702 N N . LYS A 1 88 ? -1.205 -25.873 7.245 1.00 77.25 88 LYS A N 1
ATOM 703 C CA . LYS A 1 88 ? 0.065 -26.522 6.862 1.00 77.25 88 LYS A CA 1
ATOM 704 C C . LYS A 1 88 ? 0.418 -27.673 7.814 1.00 77.25 88 LYS A C 1
ATOM 706 O O . LYS A 1 88 ? 0.743 -28.770 7.360 1.00 77.25 88 LYS A O 1
ATOM 711 N N . LEU A 1 89 ? 0.271 -27.472 9.128 1.00 77.50 89 LEU A N 1
ATOM 712 C CA . LEU A 1 89 ? 0.521 -28.509 10.145 1.00 77.50 89 LEU A CA 1
ATOM 713 C C . LEU A 1 89 ? -0.447 -29.698 10.042 1.00 77.50 89 LEU A C 1
ATOM 715 O O . LEU A 1 89 ? -0.071 -30.835 10.326 1.00 77.50 89 LEU A O 1
ATOM 719 N N . ARG A 1 90 ? -1.677 -29.470 9.566 1.00 73.50 90 ARG A N 1
ATOM 720 C CA . ARG A 1 90 ? -2.690 -30.514 9.341 1.00 73.50 90 ARG A CA 1
ATOM 721 C C . ARG A 1 90 ? -2.467 -31.322 8.053 1.00 73.50 90 ARG A C 1
ATOM 723 O O . ARG A 1 90 ? -3.369 -32.034 7.609 1.00 73.50 90 ARG A O 1
ATOM 730 N N . ARG A 1 91 ? -1.253 -31.276 7.483 1.00 63.97 91 ARG A N 1
ATOM 731 C CA . ARG A 1 91 ? -0.828 -32.008 6.273 1.00 63.97 91 ARG A CA 1
ATOM 732 C C . ARG A 1 91 ? -1.392 -31.439 4.964 1.00 63.97 91 ARG A C 1
ATOM 734 O O . ARG A 1 91 ? -1.327 -32.111 3.933 1.00 63.97 91 ARG A O 1
ATOM 741 N N . PHE A 1 92 ? -1.931 -30.217 4.986 1.00 62.50 92 PHE A N 1
ATOM 742 C CA . PHE A 1 92 ? -2.284 -29.483 3.773 1.00 62.50 92 PHE A CA 1
ATOM 743 C C . PHE A 1 92 ? -1.043 -28.772 3.235 1.00 62.50 92 PHE A C 1
ATOM 745 O O . PHE A 1 92 ? -0.732 -27.640 3.591 1.00 62.50 92 PHE A O 1
ATOM 752 N N . ASP A 1 93 ? -0.313 -29.469 2.371 1.00 63.59 93 ASP A N 1
ATOM 753 C CA . ASP A 1 93 ? 0.884 -28.944 1.718 1.00 63.59 93 ASP A CA 1
ATOM 754 C C . ASP A 1 93 ? 0.465 -28.017 0.556 1.00 63.59 93 ASP A C 1
ATOM 756 O O . ASP A 1 93 ? 0.421 -28.402 -0.615 1.00 63.59 93 ASP A O 1
ATOM 760 N N . ILE A 1 94 ? 0.050 -26.791 0.902 1.00 61.06 94 ILE A N 1
ATOM 761 C CA . ILE A 1 94 ? -0.504 -25.773 -0.017 1.00 61.06 94 ILE A CA 1
ATOM 762 C C . ILE A 1 94 ? 0.511 -25.385 -1.117 1.00 61.06 94 ILE A C 1
ATOM 764 O O . ILE A 1 94 ? 0.122 -24.921 -2.195 1.00 61.06 94 ILE A O 1
ATOM 768 N N . GLU A 1 95 ? 1.805 -25.600 -0.871 1.00 59.47 95 GLU A N 1
ATOM 769 C CA . GLU A 1 95 ? 2.902 -25.361 -1.818 1.00 59.47 95 GLU A CA 1
ATOM 770 C C . GLU A 1 95 ? 3.146 -26.526 -2.787 1.00 59.47 95 GLU A C 1
ATOM 772 O O . GLU A 1 95 ? 3.616 -26.297 -3.899 1.00 59.47 95 GLU A O 1
ATOM 777 N N . ARG A 1 96 ? 2.783 -27.764 -2.422 1.00 55.03 96 ARG A N 1
ATOM 778 C CA . ARG A 1 96 ? 3.050 -28.971 -3.230 1.00 55.03 96 ARG A CA 1
ATOM 779 C C . ARG A 1 96 ? 1.905 -29.383 -4.160 1.00 55.03 96 ARG A C 1
ATOM 781 O O . ARG A 1 96 ? 2.027 -30.370 -4.885 1.00 55.03 96 ARG A O 1
ATOM 788 N N . MET A 1 97 ? 0.784 -28.663 -4.142 1.00 54.97 97 MET A N 1
ATOM 789 C CA . MET A 1 97 ? -0.406 -28.993 -4.928 1.00 54.97 97 MET A CA 1
ATOM 790 C C . MET A 1 97 ? -0.466 -28.251 -6.269 1.00 54.97 97 MET A C 1
ATOM 792 O O . MET A 1 97 ? -0.231 -27.047 -6.347 1.00 54.97 97 MET A O 1
ATOM 796 N N . ASN A 1 98 ? -0.874 -28.973 -7.319 1.00 56.97 98 ASN A N 1
ATOM 797 C CA . ASN A 1 98 ? -1.168 -28.416 -8.642 1.00 56.97 98 ASN A CA 1
ATOM 798 C C . ASN A 1 98 ? -2.181 -27.259 -8.527 1.00 56.97 98 ASN A C 1
ATOM 800 O O . ASN A 1 98 ? -3.113 -27.333 -7.725 1.00 56.97 98 ASN A O 1
ATOM 804 N N . ILE A 1 99 ? -2.031 -26.220 -9.352 1.00 59.44 99 ILE A N 1
ATOM 805 C CA . ILE A 1 99 ? -2.806 -24.960 -9.325 1.00 59.44 99 ILE A CA 1
ATOM 806 C C . ILE A 1 99 ? -4.329 -25.210 -9.230 1.00 59.44 99 ILE A C 1
ATOM 808 O O . ILE A 1 99 ? -5.034 -24.560 -8.460 1.00 59.44 99 ILE A O 1
ATOM 812 N N . PHE A 1 100 ? -4.820 -26.231 -9.943 1.00 56.91 100 PHE A N 1
ATOM 813 C CA . PHE A 1 100 ? -6.223 -26.666 -9.934 1.00 56.91 100 PHE A CA 1
ATOM 814 C C . PHE A 1 100 ? -6.661 -27.328 -8.617 1.00 56.91 100 PHE A C 1
ATOM 816 O O . PHE A 1 100 ? -7.747 -27.052 -8.111 1.00 56.91 100 PHE A O 1
ATOM 823 N N . SER A 1 101 ? -5.809 -28.158 -8.013 1.00 57.28 101 SER A N 1
ATOM 824 C CA . SER A 1 101 ? -6.078 -28.771 -6.707 1.00 57.28 101 SER A CA 1
ATOM 825 C C . SER A 1 101 ? -6.006 -27.735 -5.582 1.00 57.28 101 SER A C 1
ATOM 827 O O . SER A 1 101 ? -6.756 -27.839 -4.613 1.00 57.28 101 SER A O 1
ATOM 829 N N . LYS A 1 102 ? -5.144 -26.717 -5.716 1.00 59.62 102 LYS A N 1
ATOM 830 C CA . LYS A 1 102 ? -5.037 -25.576 -4.794 1.00 59.62 102 LYS A CA 1
ATOM 831 C C . LYS A 1 102 ? -6.329 -24.755 -4.776 1.00 59.62 102 LYS A C 1
ATOM 833 O O . LYS A 1 102 ? -6.823 -24.446 -3.700 1.00 59.62 102 LYS A O 1
ATOM 838 N N . ALA A 1 103 ? -6.930 -24.499 -5.937 1.00 60.72 103 ALA A N 1
ATOM 839 C CA . ALA A 1 103 ? -8.191 -23.762 -6.037 1.00 60.72 103 ALA A CA 1
ATOM 840 C C . ALA A 1 103 ? -9.390 -24.511 -5.422 1.00 60.72 103 ALA A C 1
ATOM 842 O O . ALA A 1 103 ? -10.176 -23.915 -4.693 1.00 60.72 103 ALA A O 1
ATOM 843 N N . VAL A 1 104 ? -9.524 -25.820 -5.670 1.00 58.78 104 VAL A N 1
ATOM 844 C CA . VAL A 1 104 ? -10.705 -26.589 -5.222 1.00 58.78 104 VAL A CA 1
ATOM 845 C C . VAL A 1 104 ? -10.563 -27.100 -3.788 1.00 58.78 104 VAL A C 1
ATOM 847 O O . VAL A 1 104 ? -11.527 -27.103 -3.027 1.00 58.78 104 VAL A O 1
ATOM 850 N N . LYS A 1 105 ? -9.366 -27.547 -3.396 1.00 54.38 105 LYS A N 1
ATO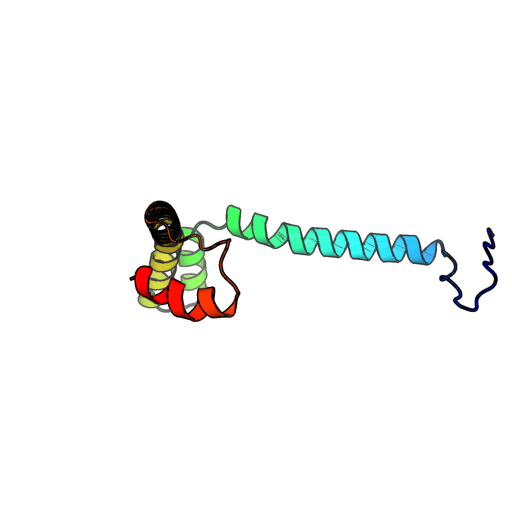M 851 C CA . LYS A 1 105 ? -9.164 -28.261 -2.131 1.00 54.38 105 LYS A CA 1
ATOM 852 C C . LYS A 1 105 ? -8.643 -27.363 -1.007 1.00 54.38 105 LYS A C 1
ATOM 854 O O . LYS A 1 105 ? -8.845 -27.722 0.144 1.00 54.38 105 LYS A O 1
ATOM 859 N N . ALA A 1 106 ? -8.005 -26.224 -1.304 1.00 56.03 106 ALA A N 1
ATOM 860 C CA . ALA A 1 106 ? -7.477 -25.326 -0.267 1.00 56.03 106 ALA A CA 1
ATOM 861 C C . ALA A 1 106 ? -8.510 -24.316 0.263 1.00 56.03 106 ALA A C 1
ATOM 863 O O . ALA A 1 106 ? -8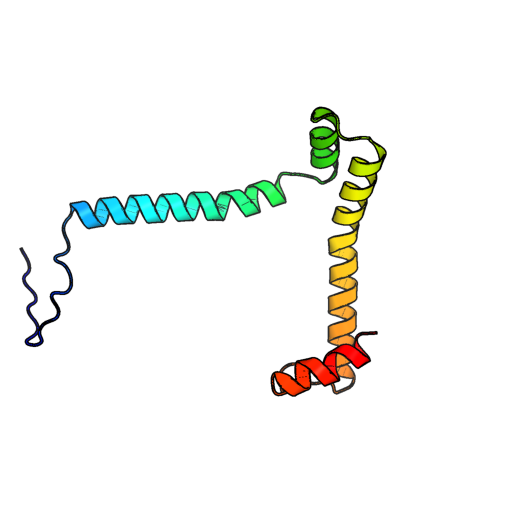.360 -23.858 1.388 1.00 56.03 106 ALA A O 1
ATOM 864 N N . TYR A 1 107 ? -9.578 -24.013 -0.485 1.00 55.00 107 TYR A N 1
ATOM 865 C CA . TYR A 1 107 ? -10.614 -23.073 -0.028 1.00 55.00 107 TYR A CA 1
ATOM 866 C C . TYR A 1 107 ? -11.565 -23.686 1.019 1.00 55.00 107 TYR A C 1
ATOM 868 O O . TYR A 1 107 ? -12.027 -22.996 1.918 1.00 55.00 107 TYR A O 1
ATOM 876 N N . VAL A 1 108 ? -11.819 -24.998 0.938 1.00 58.12 108 VAL A N 1
ATOM 877 C CA . VAL A 1 108 ? -12.696 -25.738 1.868 1.00 58.12 108 VAL A CA 1
ATOM 878 C C . VAL A 1 108 ? -12.167 -25.789 3.318 1.00 58.12 108 VAL A C 1
ATOM 880 O O . VAL A 1 108 ? -12.971 -25.611 4.224 1.00 58.12 108 VAL A O 1
ATOM 883 N N . PRO A 1 109 ? -10.865 -26.017 3.584 1.00 57.72 109 PRO A N 1
ATOM 884 C CA . PRO A 1 109 ? -10.323 -26.049 4.947 1.00 57.72 109 PRO A CA 1
ATOM 885 C C . PRO A 1 109 ? -9.889 -24.679 5.503 1.00 57.72 109 PRO A C 1
ATOM 887 O O . PRO A 1 109 ? -9.394 -24.633 6.625 1.00 57.72 109 PRO A O 1
ATOM 890 N N . MET A 1 110 ? -10.006 -23.583 4.739 1.00 54.88 110 MET A N 1
ATOM 891 C CA . MET A 1 110 ? -9.726 -22.220 5.234 1.00 54.88 110 MET A CA 1
ATOM 892 C C . MET A 1 110 ? -10.925 -21.571 5.949 1.00 54.88 110 MET A C 1
ATOM 894 O O . MET A 1 110 ? -10.784 -20.452 6.440 1.00 54.88 110 MET A O 1
ATOM 898 N N . MET A 1 111 ? -12.072 -22.259 6.018 1.00 47.44 111 MET A N 1
ATOM 899 C CA . MET A 1 111 ? -13.194 -21.927 6.907 1.00 47.44 111 MET A CA 1
ATOM 900 C C . MET A 1 111 ? -13.211 -22.820 8.145 1.00 47.44 111 MET A C 1
ATOM 902 O O . MET A 1 111 ? -12.781 -23.993 8.036 1.00 47.44 111 MET A O 1
#

pLDDT: mean 75.42, std 13.88, range [44.47, 94.94]

Radius of gyration: 25.42 Å; chains: 1; bounding box: 53×50×52 Å

Secondary structure (DSSP, 8-state):
------SSS-------HHHHHHHHHHHHHHHHHHHHHHHHHHH--HHHHHHHHHHTT--HHHHHHHHHHHHHHHHHHHHHHHHHHHHHHTT--TTTS-HHHHHHHSSGGG-